Protein AF-A0A963JED0-F1 (afdb_monomer)

Structure (mmCIF, N/CA/C/O backbone):
data_AF-A0A963JED0-F1
#
_entry.id   AF-A0A963JED0-F1
#
loop_
_atom_site.group_PDB
_atom_site.id
_atom_site.type_symbol
_atom_site.label_atom_id
_atom_site.label_alt_id
_atom_site.label_comp_id
_atom_site.label_asym_id
_atom_site.label_entity_id
_atom_site.label_seq_id
_atom_site.pdbx_PDB_ins_code
_atom_site.Cartn_x
_atom_site.Cartn_y
_atom_site.Cartn_z
_atom_site.occupancy
_atom_site.B_iso_or_equiv
_atom_site.auth_seq_id
_atom_site.auth_comp_id
_atom_site.auth_asym_id
_atom_site.auth_atom_id
_atom_site.pdbx_PDB_model_num
ATOM 1 N N . ILE A 1 1 ? -9.029 -6.816 14.547 1.00 97.06 1 ILE A N 1
ATOM 2 C CA . ILE A 1 1 ? -8.640 -5.763 13.581 1.00 97.06 1 ILE A CA 1
ATOM 3 C C . ILE A 1 1 ? -9.021 -6.242 12.192 1.00 97.06 1 ILE A C 1
ATOM 5 O O . ILE A 1 1 ? -8.661 -7.361 11.848 1.00 97.06 1 ILE A O 1
ATOM 9 N N . THR A 1 2 ? -9.747 -5.430 11.431 1.00 98.56 2 THR A N 1
ATOM 10 C CA . THR A 1 2 ? -10.100 -5.705 10.031 1.00 98.56 2 THR A CA 1
ATOM 11 C C . THR A 1 2 ? -9.226 -4.849 9.130 1.00 98.56 2 THR A C 1
ATOM 13 O O . THR A 1 2 ? -9.184 -3.632 9.307 1.00 98.56 2 THR A O 1
ATOM 16 N N . VAL A 1 3 ? -8.543 -5.464 8.162 1.00 98.56 3 VAL A N 1
ATOM 17 C CA . VAL A 1 3 ? -7.664 -4.763 7.215 1.00 98.56 3 VAL A CA 1
ATOM 18 C C . VAL A 1 3 ? -8.268 -4.821 5.819 1.00 98.56 3 VAL A C 1
ATOM 20 O O . VAL A 1 3 ? -8.564 -5.899 5.311 1.00 98.56 3 VAL A O 1
ATOM 23 N N . ARG A 1 4 ? -8.426 -3.659 5.186 1.00 98.50 4 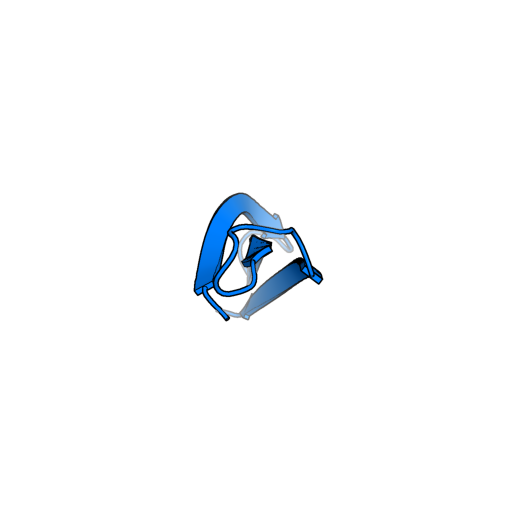ARG A N 1
ATOM 24 C CA . ARG A 1 4 ? -8.804 -3.536 3.772 1.00 98.50 4 ARG A CA 1
ATOM 25 C C . ARG A 1 4 ? -7.626 -2.960 3.014 1.00 98.50 4 ARG A C 1
ATOM 27 O O . ARG A 1 4 ? -7.011 -2.012 3.493 1.00 98.50 4 ARG A O 1
ATOM 34 N N . SER A 1 5 ? -7.290 -3.564 1.882 1.00 98.31 5 SER A N 1
ATOM 35 C CA . SER A 1 5 ? -6.151 -3.154 1.062 1.00 98.31 5 SER A CA 1
ATOM 36 C C . SER A 1 5 ? -6.576 -2.885 -0.369 1.00 98.31 5 SER A C 1
ATOM 38 O O . SER A 1 5 ? -7.486 -3.544 -0.865 1.00 98.31 5 SER A O 1
ATOM 40 N N . GLU A 1 6 ? -5.855 -1.994 -1.030 1.00 98.19 6 GLU A N 1
ATOM 41 C CA . GLU A 1 6 ? -5.994 -1.698 -2.452 1.00 98.19 6 GLU A CA 1
ATOM 42 C C . GLU A 1 6 ? -4.602 -1.604 -3.088 1.00 98.19 6 GLU A C 1
ATOM 44 O O . GLU A 1 6 ? -3.620 -1.247 -2.426 1.00 98.19 6 GLU A O 1
ATOM 49 N N . ILE A 1 7 ? -4.514 -1.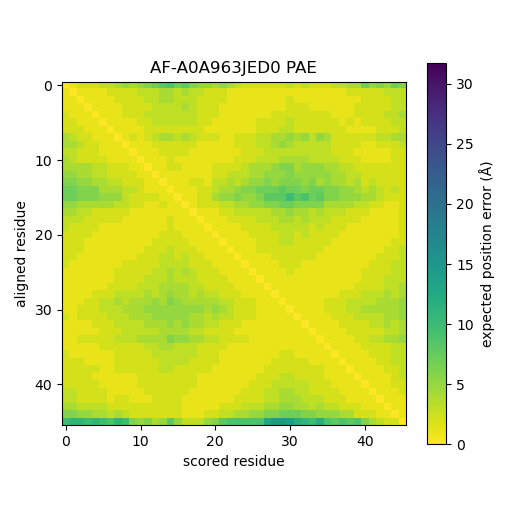970 -4.365 1.00 98.31 7 ILE A N 1
ATOM 50 C CA . ILE A 1 7 ? -3.332 -1.697 -5.180 1.00 98.31 7 ILE A CA 1
ATOM 51 C C . ILE A 1 7 ? -3.567 -0.349 -5.843 1.00 98.31 7 ILE A C 1
ATOM 53 O O . ILE A 1 7 ? -4.510 -0.202 -6.617 1.00 98.31 7 ILE A O 1
ATOM 57 N N . GLY A 1 8 ? -2.745 0.633 -5.486 1.00 97.00 8 GLY A N 1
ATOM 58 C CA . GLY A 1 8 ? -2.876 1.995 -5.995 1.00 97.00 8 GLY A CA 1
ATOM 59 C C . GLY A 1 8 ? -2.104 2.225 -7.288 1.00 97.00 8 GLY A C 1
ATOM 60 O O . GLY A 1 8 ? -2.511 3.054 -8.092 1.00 97.00 8 GLY A O 1
ATOM 61 N N . ASP A 1 9 ? -0.991 1.513 -7.480 1.00 97.75 9 ASP A N 1
ATOM 62 C CA . ASP A 1 9 ? -0.134 1.684 -8.652 1.00 97.75 9 ASP A CA 1
ATOM 63 C C . ASP A 1 9 ? 0.705 0.427 -8.918 1.00 97.75 9 ASP A C 1
ATOM 65 O O . ASP A 1 9 ? 1.080 -0.289 -7.978 1.00 97.75 9 ASP A O 1
ATOM 69 N N . ILE A 1 10 ? 1.007 0.191 -10.193 1.00 97.88 10 ILE A N 1
ATOM 70 C CA . ILE A 1 10 ? 1.933 -0.834 -10.676 1.00 97.88 10 ILE A CA 1
ATOM 71 C C . ILE A 1 10 ? 2.754 -0.208 -11.800 1.00 97.88 10 ILE A C 1
ATOM 73 O O . ILE A 1 10 ? 2.193 0.278 -12.782 1.00 97.88 10 ILE A O 1
ATOM 77 N N . TYR A 1 11 ? 4.079 -0.221 -11.666 1.00 97.75 11 TYR A N 1
ATOM 78 C CA . TYR A 1 11 ? 4.963 0.332 -12.687 1.00 97.75 11 TYR A CA 1
ATOM 79 C C . TYR A 1 11 ? 6.308 -0.383 -12.765 1.00 97.75 11 TYR A C 1
ATOM 81 O O . TYR A 1 11 ? 6.862 -0.840 -11.764 1.00 97.75 11 TYR A O 1
ATOM 89 N N . ASP A 1 12 ? 6.887 -0.361 -13.963 1.00 97.50 12 ASP A N 1
ATOM 90 C CA . ASP A 1 12 ? 8.196 -0.938 -14.233 1.00 97.50 12 ASP 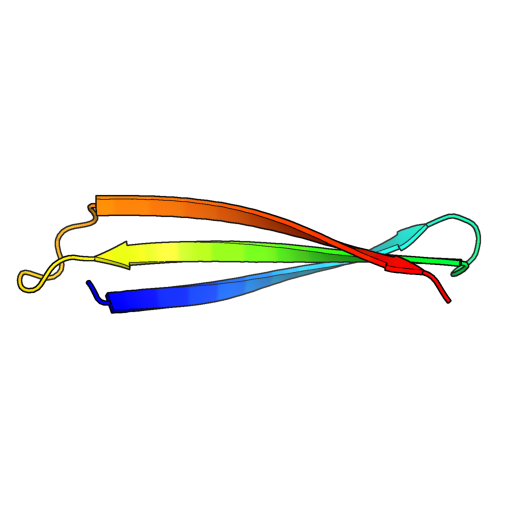A CA 1
ATOM 91 C C . ASP A 1 12 ? 9.333 0.086 -14.163 1.00 97.50 12 ASP A C 1
ATOM 93 O O . ASP A 1 12 ? 9.191 1.288 -14.425 1.00 97.50 12 ASP A O 1
ATOM 97 N N . LYS A 1 13 ? 10.526 -0.415 -13.849 1.00 95.44 13 LYS A N 1
ATOM 98 C CA . LYS A 1 13 ? 11.802 0.299 -13.914 1.00 95.44 13 LYS A CA 1
ATOM 99 C C . LYS A 1 13 ? 12.866 -0.581 -14.557 1.00 95.44 13 LYS A C 1
ATOM 101 O O . LYS A 1 13 ? 12.744 -1.798 -14.645 1.00 95.44 13 LYS A O 1
ATOM 106 N N . LYS A 1 14 ? 13.958 0.063 -14.982 1.00 95.69 14 LYS A N 1
ATOM 107 C CA . LYS A 1 14 ? 15.121 -0.597 -15.598 1.00 95.69 14 LYS A CA 1
ATOM 108 C C . LYS A 1 14 ? 14.722 -1.476 -16.792 1.00 95.69 14 LYS A C 1
ATOM 110 O O . LYS A 1 14 ? 15.067 -2.650 -16.834 1.00 95.69 14 LYS A O 1
ATOM 115 N N . ASN A 1 15 ? 13.985 -0.895 -17.741 1.00 94.19 15 ASN A N 1
ATOM 116 C CA . ASN A 1 15 ? 13.522 -1.573 -18.957 1.00 94.19 15 ASN A CA 1
ATOM 117 C C . ASN A 1 15 ? 12.773 -2.891 -18.669 1.00 94.19 15 ASN A C 1
ATOM 119 O O . ASN A 1 15 ? 13.002 -3.884 -19.350 1.00 94.19 15 ASN A O 1
ATOM 123 N N . GLY A 1 16 ? 11.926 -2.906 -17.633 1.00 93.62 16 GLY A N 1
ATOM 124 C CA . GLY A 1 16 ? 11.136 -4.082 -17.247 1.00 93.62 16 GLY A CA 1
ATOM 125 C C . GLY A 1 16 ? 11.864 -5.087 -16.352 1.00 93.62 16 GLY A C 1
ATOM 126 O O . GLY A 1 16 ? 11.300 -6.117 -16.017 1.00 93.62 16 GLY A O 1
ATOM 127 N N . ALA A 1 17 ? 13.105 -4.821 -15.930 1.00 96.62 17 ALA A N 1
ATOM 128 C CA . ALA A 1 17 ? 13.822 -5.732 -15.032 1.00 96.62 17 ALA A CA 1
ATOM 129 C C . ALA A 1 17 ? 13.335 -5.668 -13.571 1.00 96.62 17 ALA A C 1
ATOM 131 O O . ALA A 1 17 ? 13.639 -6.566 -12.785 1.00 96.62 17 ALA A O 1
ATOM 132 N N . LEU A 1 18 ? 12.644 -4.589 -13.185 1.00 97.94 18 LEU A N 1
ATOM 133 C CA . LEU A 1 18 ? 12.044 -4.427 -11.863 1.00 97.94 18 LEU A CA 1
ATOM 134 C C . LEU A 1 18 ? 10.60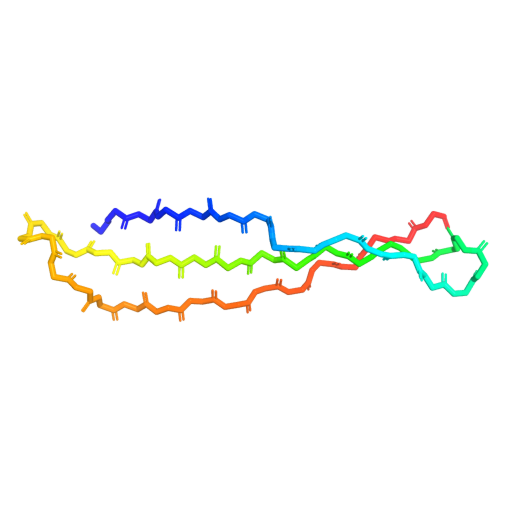4 -3.938 -11.991 1.00 97.94 18 LEU A C 1
ATOM 136 O O . LEU A 1 18 ? 10.396 -2.861 -12.547 1.00 97.94 18 LEU A O 1
ATOM 140 N N . GLU A 1 19 ? 9.668 -4.651 -11.380 1.00 97.94 19 GLU A N 1
ATOM 141 C CA . GLU A 1 19 ? 8.276 -4.225 -11.229 1.00 97.94 19 GLU A CA 1
ATOM 142 C C . GLU A 1 19 ? 8.048 -3.742 -9.791 1.00 97.94 19 GLU A C 1
ATOM 144 O O . GLU A 1 19 ? 8.510 -4.353 -8.820 1.00 97.94 19 GLU A O 1
ATOM 149 N N . PHE A 1 20 ? 7.357 -2.617 -9.644 1.00 98.31 20 PHE A N 1
ATOM 150 C CA . PHE A 1 20 ? 7.009 -2.016 -8.364 1.00 98.31 20 PHE A CA 1
ATOM 151 C C . PHE A 1 20 ? 5.494 -2.013 -8.196 1.00 98.31 20 PHE A C 1
ATOM 153 O O . PHE A 1 20 ? 4.781 -1.433 -9.009 1.00 98.31 20 PHE A O 1
ATOM 160 N N . VAL A 1 21 ? 5.011 -2.584 -7.093 1.00 98.31 21 VAL A N 1
ATOM 161 C CA . VAL A 1 21 ? 3.586 -2.604 -6.740 1.00 98.31 21 VAL A CA 1
ATOM 162 C C . VAL A 1 21 ? 3.373 -1.795 -5.466 1.00 98.31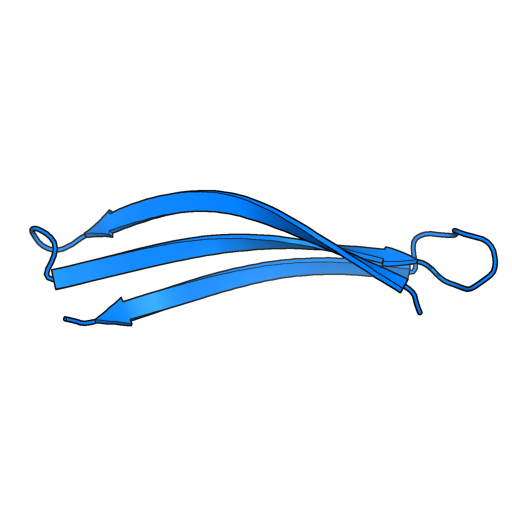 21 VAL A C 1
ATOM 164 O O . VAL A 1 21 ? 3.926 -2.117 -4.409 1.00 98.31 21 VAL A O 1
ATOM 167 N N . VAL A 1 22 ? 2.556 -0.745 -5.549 1.00 98.50 22 VAL A N 1
ATOM 168 C CA . VAL A 1 22 ? 2.195 0.094 -4.402 1.00 98.50 22 VAL A CA 1
ATOM 169 C C . VAL A 1 22 ? 0.856 -0.369 -3.844 1.00 98.50 22 VAL A C 1
ATOM 171 O O . VAL A 1 22 ? -0.183 -0.258 -4.492 1.00 98.50 22 VAL A O 1
ATOM 174 N N . LYS A 1 23 ? 0.875 -0.842 -2.600 1.00 98.56 23 LYS A N 1
ATOM 175 C CA . LYS A 1 23 ? -0.308 -1.270 -1.854 1.00 98.56 23 LYS A CA 1
ATOM 176 C C . LYS A 1 23 ? -0.558 -0.321 -0.691 1.00 98.56 23 LYS A C 1
ATOM 178 O O . LYS A 1 23 ? 0.337 -0.084 0.122 1.00 98.56 23 LYS A O 1
ATOM 183 N N . THR A 1 24 ? -1.778 0.177 -0.572 1.00 98.56 24 THR A N 1
ATOM 184 C CA . THR A 1 24 ? -2.246 0.904 0.613 1.00 98.56 24 THR A CA 1
ATOM 185 C C . THR A 1 24 ? -3.197 0.016 1.404 1.00 98.56 24 THR A C 1
ATOM 187 O O . THR A 1 24 ? -3.780 -0.946 0.891 1.00 98.56 24 THR A O 1
ATOM 190 N N . SER A 1 25 ? -3.294 0.241 2.710 1.00 98.50 25 SER A N 1
ATOM 191 C CA . SER A 1 25 ? -4.197 -0.520 3.571 1.00 98.50 25 SER A CA 1
ATOM 192 C C . SER A 1 25 ? -4.711 0.323 4.724 1.00 98.50 25 SER A C 1
ATOM 194 O O . SER A 1 25 ? -3.968 1.113 5.299 1.00 98.50 25 SER A O 1
ATOM 196 N N . ARG A 1 26 ? -5.975 0.106 5.088 1.00 98.62 26 ARG A N 1
ATOM 197 C CA . ARG A 1 26 ? -6.625 0.700 6.261 1.00 98.62 26 ARG A CA 1
ATOM 198 C C . ARG A 1 26 ? -6.984 -0.410 7.238 1.00 98.62 26 ARG A C 1
ATOM 200 O O . ARG A 1 26 ? -7.645 -1.380 6.857 1.00 98.62 26 ARG A O 1
ATOM 207 N N . ALA A 1 27 ? -6.563 -0.260 8.487 1.00 98.69 27 ALA A N 1
ATOM 208 C CA . ALA A 1 27 ? -6.891 -1.164 9.579 1.00 98.69 27 ALA A CA 1
ATOM 209 C C . ALA A 1 27 ? -7.919 -0.510 10.507 1.00 98.69 27 ALA A C 1
ATOM 211 O O . ALA A 1 27 ? -7.725 0.615 10.966 1.00 98.69 27 ALA A O 1
ATOM 212 N N . THR A 1 28 ? -9.001 -1.224 10.807 1.00 98.88 28 THR A N 1
ATOM 213 C CA . THR A 1 28 ? -10.075 -0.767 11.702 1.00 98.88 28 THR A CA 1
ATOM 214 C C . THR A 1 28 ? -10.272 -1.730 12.871 1.00 98.88 28 THR A C 1
ATOM 216 O O . THR A 1 28 ? -10.000 -2.934 12.761 1.00 98.88 28 THR A O 1
ATOM 219 N N . ASN A 1 29 ? -10.711 -1.215 14.019 1.00 98.56 29 ASN A N 1
ATOM 220 C CA . ASN A 1 29 ? -11.089 -2.038 15.169 1.00 98.56 29 ASN A CA 1
ATOM 221 C C . ASN A 1 29 ? -12.527 -2.588 15.027 1.00 98.56 29 ASN A C 1
ATOM 223 O O . ASN A 1 29 ? -13.199 -2.379 14.021 1.00 98.56 29 ASN A O 1
ATOM 227 N N . GLN A 1 30 ? -13.014 -3.304 16.041 1.00 98.06 30 GLN A N 1
ATOM 228 C CA . GLN A 1 30 ? -14.361 -3.890 16.070 1.00 98.06 30 GLN A CA 1
ATOM 229 C C . GLN A 1 30 ? -15.505 -2.861 16.063 1.00 98.06 30 GLN A C 1
ATOM 231 O O . GLN A 1 30 ? -16.650 -3.230 15.825 1.00 98.06 30 GLN A O 1
ATOM 236 N N . LYS A 1 31 ? -15.206 -1.583 16.324 1.00 98.44 31 LYS A N 1
ATOM 237 C CA . LYS A 1 31 ? -16.147 -0.457 16.246 1.00 98.44 31 LYS A CA 1
ATOM 238 C C . LYS A 1 31 ? -16.062 0.286 14.904 1.00 98.44 31 LYS A C 1
ATOM 240 O O . LYS A 1 31 ? -16.663 1.342 14.761 1.00 98.44 31 LYS A O 1
ATOM 245 N N . ASN A 1 32 ? -15.326 -0.256 13.9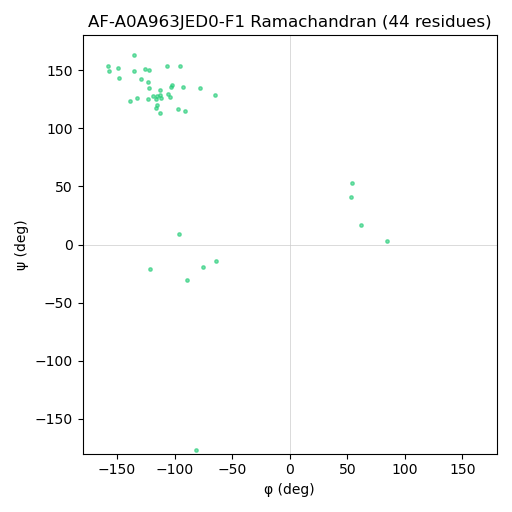28 1.00 97.69 32 ASN A N 1
ATOM 246 C CA . ASN A 1 32 ? -14.988 0.385 12.651 1.00 97.69 32 ASN A CA 1
ATOM 247 C C . ASN A 1 32 ? -14.153 1.674 12.781 1.00 97.69 32 ASN A C 1
ATOM 249 O O . ASN A 1 32 ? -14.037 2.431 11.818 1.00 97.69 32 ASN A O 1
ATOM 253 N N . GLU A 1 33 ? -13.525 1.918 13.932 1.00 98.75 33 GLU A N 1
ATOM 254 C CA . GLU A 1 33 ? -12.639 3.069 14.112 1.00 98.75 33 GLU A CA 1
ATOM 255 C C . GLU A 1 33 ? -11.286 2.770 13.457 1.00 98.75 33 GLU A C 1
ATOM 257 O O . GLU A 1 33 ? -10.742 1.671 13.611 1.00 98.75 33 GLU A O 1
ATOM 262 N N . LEU A 1 34 ? -10.748 3.738 12.710 1.00 98.56 34 LEU A N 1
ATOM 263 C CA . LEU A 1 34 ? -9.430 3.633 12.087 1.00 98.56 34 LEU A CA 1
ATOM 264 C C . LEU A 1 34 ? -8.353 3.561 13.171 1.00 98.56 34 LEU A C 1
ATOM 266 O O . LEU A 1 34 ? -8.295 4.419 14.047 1.00 98.56 34 LEU A O 1
ATOM 270 N N . VAL A 1 35 ? -7.484 2.558 13.078 1.00 98.62 35 VAL A N 1
ATOM 271 C CA . VAL A 1 35 ? -6.377 2.369 14.027 1.00 98.62 35 VAL A CA 1
ATOM 272 C C . VAL A 1 35 ? -5.003 2.381 13.370 1.00 98.62 35 VAL A C 1
ATOM 274 O O . VAL A 1 35 ? -4.017 2.626 14.055 1.00 98.62 35 VAL A O 1
ATOM 277 N N . ALA A 1 36 ? -4.917 2.125 12.061 1.00 98.62 36 ALA A N 1
ATOM 278 C CA . ALA A 1 36 ? -3.673 2.268 11.313 1.00 98.62 36 ALA A CA 1
ATOM 279 C C . ALA A 1 36 ? -3.927 2.455 9.816 1.00 98.62 36 ALA A C 1
ATOM 281 O O . ALA A 1 36 ? -4.911 1.9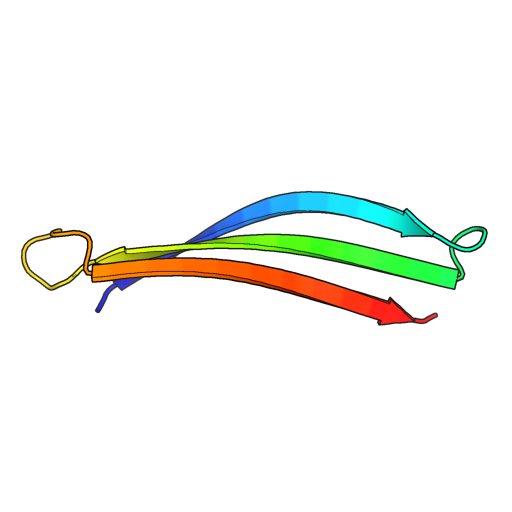52 9.261 1.00 98.62 36 ALA A O 1
ATOM 282 N N . GLU A 1 37 ? -2.974 3.111 9.166 1.00 98.56 37 GLU A N 1
ATOM 283 C CA . GLU A 1 37 ? -2.828 3.147 7.717 1.00 98.56 37 GLU A CA 1
ATOM 284 C C . GLU A 1 37 ? -1.433 2.644 7.358 1.00 98.56 37 GLU A C 1
ATOM 286 O O . GLU A 1 37 ? -0.454 2.944 8.042 1.00 98.56 37 GLU A O 1
ATOM 291 N N . MET A 1 38 ? -1.343 1.854 6.292 1.00 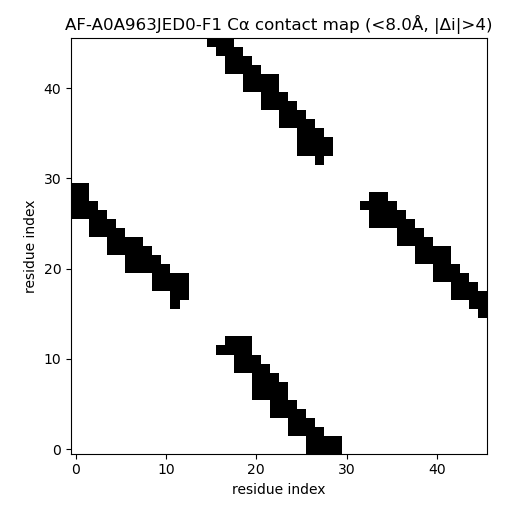98.50 38 MET A N 1
ATOM 292 C CA . MET A 1 38 ? -0.084 1.285 5.831 1.00 98.50 38 MET A CA 1
ATOM 293 C C . MET A 1 38 ? 0.101 1.565 4.349 1.00 98.50 38 MET A C 1
ATOM 295 O O . MET A 1 38 ? -0.844 1.480 3.564 1.00 98.50 38 MET A O 1
ATOM 299 N N . ARG A 1 39 ? 1.348 1.838 3.968 1.00 97.94 39 ARG A N 1
ATOM 300 C CA . ARG A 1 39 ? 1.794 1.879 2.579 1.00 97.94 39 ARG A CA 1
ATOM 301 C C . ARG A 1 39 ? 2.950 0.905 2.417 1.00 97.94 39 ARG A C 1
ATOM 303 O O . ARG A 1 39 ? 3.945 0.997 3.131 1.00 97.94 39 ARG A O 1
ATOM 310 N N . THR A 1 40 ? 2.818 -0.017 1.477 1.00 98.38 40 THR A N 1
ATOM 311 C CA . THR A 1 40 ? 3.828 -1.027 1.164 1.00 98.38 40 THR A CA 1
ATOM 312 C C . THR A 1 40 ? 4.220 -0.896 -0.298 1.00 98.38 40 THR A C 1
ATOM 314 O O . THR A 1 40 ? 3.358 -0.760 -1.163 1.00 98.38 40 THR A O 1
ATOM 317 N N . VAL A 1 41 ? 5.523 -0.941 -0.567 1.00 98.12 41 VAL A N 1
ATOM 318 C CA . VAL A 1 41 ? 6.074 -1.009 -1.922 1.00 98.12 41 VAL A CA 1
ATOM 319 C C . VAL A 1 41 ? 6.731 -2.372 -2.070 1.00 98.12 41 VAL A C 1
ATOM 321 O O . VAL A 1 41 ? 7.703 -2.663 -1.373 1.00 98.12 41 VAL A O 1
ATOM 324 N N . LEU A 1 42 ? 6.171 -3.214 -2.931 1.00 97.94 42 LEU A N 1
ATOM 325 C CA . LEU A 1 42 ? 6.760 -4.498 -3.286 1.00 97.94 42 LEU A CA 1
ATOM 326 C C . LEU A 1 42 ? 7.618 -4.291 -4.527 1.00 97.94 42 LEU A C 1
ATOM 328 O O . LEU A 1 42 ? 7.183 -3.622 -5.460 1.00 97.94 42 LEU A O 1
ATOM 332 N N . VAL A 1 43 ? 8.820 -4.861 -4.522 1.00 97.94 43 VAL A N 1
ATOM 333 C CA . VAL A 1 43 ? 9.716 -4.854 -5.679 1.00 97.94 43 VAL A CA 1
ATOM 334 C C . VAL A 1 43 ? 9.903 -6.291 -6.131 1.00 97.94 43 VAL A C 1
ATOM 336 O O . VAL A 1 43 ? 10.420 -7.113 -5.372 1.00 97.94 43 VAL A O 1
ATOM 339 N N . VAL A 1 44 ? 9.483 -6.582 -7.355 1.00 97.31 44 VAL A N 1
ATOM 340 C CA . VAL A 1 44 ? 9.700 -7.866 -8.020 1.00 97.31 44 VAL A CA 1
ATOM 341 C C . VAL A 1 44 ? 10.842 -7.691 -9.009 1.00 97.31 44 VAL A C 1
ATOM 343 O O . VAL A 1 44 ? 10.941 -6.672 -9.690 1.00 97.31 44 VAL A O 1
ATOM 346 N N . ARG A 1 45 ? 11.744 -8.668 -9.057 1.00 96.00 45 ARG A N 1
ATOM 347 C CA . ARG A 1 45 ? 12.857 -8.699 -10.005 1.00 96.00 45 ARG A CA 1
ATOM 348 C C . ARG A 1 45 ? 12.729 -9.940 -10.875 1.00 96.00 45 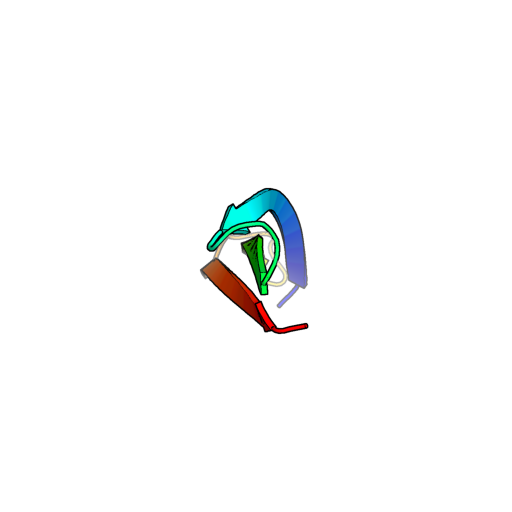ARG A C 1
ATOM 350 O O . ARG A 1 45 ? 12.613 -11.034 -10.322 1.00 96.00 45 ARG A O 1
ATOM 357 N N . HIS A 1 46 ? 12.766 -9.737 -12.189 1.00 85.50 46 HIS A N 1
ATOM 358 C CA . HIS A 1 46 ? 12.726 -10.795 -13.199 1.00 85.50 46 HIS A CA 1
ATOM 359 C C . HIS A 1 46 ? 14.122 -11.337 -13.525 1.00 85.50 46 HIS A C 1
ATOM 361 O O . HIS A 1 46 ? 15.118 -10.589 -13.346 1.00 85.50 46 HIS A O 1
#

Radius of gyration: 14.06 Å; Cα contacts (8 Å, |Δi|>4): 94; chains: 1; bounding box: 31×14×35 Å

Solvent-accessible surface area (backbone atoms only — not comparable to full-atom values): 2748 Å² total; per-residue (Å²): 117,51,75,51,73,48,77,79,46,74,50,69,39,80,93,65,43,31,41,37,40,35,35,40,35,44,30,19,43,98,84,68,46,81,75,48,75,49,80,47,77,47,77,47,73,115

Foldseek 3Di:
DDKDKDFPDWDADDVRQKIKTWMKMFDADPVRHTDDIDIDIDIDGD

Sequence (46 aa):
ITVRSEIGDIYDKKNGALEFVVKTSRATNQKNELVAEMRTVLVVRH

Nearest PDB structures (foldseek):
  1viq-assembly4_B  TM=4.607E-01  e=5.735E-01  Escherichia coli
  9du6-assembly1_A  TM=4.586E-01  e=5.133E-01  Klebsiella pneumoniae
  9dre-assembly3_E  TM=4.616E-01  e=7.159E-01  Klebsiella pneumoniae
  9dre-assembly2_C  TM=4.638E-01  e=8.454E-01  Klebsiella pneumoniae
  9drf-assembly1_A  TM=4.551E-01  e=9.446E-01  Klebsiella pneumoniae

pLDDT: mean 97.55, std 2.13, range [85.5, 98.88]

Mean predicted aligned error: 2.34 Å

Secondary structure (DSSP, 8-state):
-EEEEEEEEEEEETTTTEEEEEEEEEEE-TT--EEEEEEEEEEEE-